Protein 2O3L (pdb70)

B-factor: mean 44.67, std 10.04, range [14.9, 88.1]

Foldseek 3Di:
DVVDPLLVVADPQSNVLLVVLVVLCVDADDDVLVVLSVVVSVVRVVCVVVPHDVCVVCPPPSNVSSVVSSVCSVVPD/DDAVLLVPAPPQLNVLLVVLVVLVPVAPADVLVVLNVVSSVQRVVCRVVVHGVCVRQPPPSNVSSRVSSVVSVVD

Solvent-accessible surface area: 8503 Å² total

Radius of gyration: 16.01 Å; Cα contacts (8 Å, |Δi|>4): 118; chains: 2; bounding box: 39×35×39 Å

Organism: Bacillus cereus (strain ATCC 10987 / NRS 248) (NCBI:txid222523)

Secondary structure (DSSP, 8-state):
-----TGGGS-HHHHHHHHHHHH---S--S----HHHHHHHHHHHHHHHHT--HHHHH-S-HHHHHHHHHHHHHHH-/----TTTTS-HHHHHHHHHHHH---S-------HHHHHHHHHHHHHHHTT--HHHHH-S-HHHHHHHHHHHHTT-

InterPro domains:
  IPR008316 Uncharacterised conserved protein UCP029876 [PF06304] (7-106)
  IPR008316 Uncharacterised conserved protein UCP029876 [PIRSF029876] (4-111)

Nearest PDB structures (foldseek):
  2o3l-assembly2_B  TM=1.014E+00  e=1.405E-09  Bacillus cereus ATCC 10987
  2o4t-assembly1_A-2  TM=8.325E-01  e=4.157E-04  Halalkalibacterium halodurans
  2hh6-assembly1_A-2  TM=9.161E-01  e=1.153E-03  Halalkalibacterium halodurans
  2o3l-assembly2_B  TM=9.613E-01  e=3.588E-08  Bacillus cereus ATCC 10987
  2o4t-assembly1_A-2  TM=8.715E-01  e=4.535E-04  Halalkalibacterium halodurans

Structure (mmCIF, N/CA/C/O backbone):
data_2O3L
#
_entry.id   2O3L
#
_cell.length_a   61.202
_cell.length_b   61.202
_cell.length_c   101.702
_cell.angle_alpha   90.000
_cell.angle_beta   90.000
_cell.angle_gamma   120.000
#
_symmetry.space_group_name_H-M   'P 32 2 1'
#
loop_
_entity.id
_entity.type
_entity.pdbx_description
1 polymer 'Hypothetical protein'
2 non-polymer GLYCEROL
3 non-polymer 'SULFATE ION'
4 water water
#
loop_
_atom_site.group_PDB
_atom_site.id
_atom_site.type_symbol
_atom_site.label_atom_id
_atom_site.label_alt_id
_atom_site.label_comp_id
_atom_site.label_asym_id
_atom_site.label_entity_id
_atom_site.label_seq_id
_atom_site.pdbx_PDB_ins_code
_atom_site.Cartn_x
_atom_site.Cartn_y
_atom_site.Cartn_z
_atom_site.occupancy
_atom_site.B_iso_or_equiv
_atom_site.auth_seq_id
_atom_site.auth_comp_id
_atom_site.auth_asym_id
_atom_site.auth_atom_id
_atom_site.pdbx_PDB_model_num
ATOM 1 N N . GLY A 1 1 ? 6.530 23.470 14.712 1.00 43.80 13 GLY A N 1
ATOM 2 C CA . GLY A 1 1 ? 5.476 23.165 15.700 1.00 41.23 13 GLY A CA 1
ATOM 3 C C . GLY A 1 1 ? 4.157 23.154 14.985 1.00 40.98 13 GLY A C 1
ATOM 4 O O . GLY A 1 1 ? 4.056 22.647 13.868 1.00 38.20 13 GLY A O 1
ATOM 5 N N . GLU A 1 2 ? 3.163 23.753 15.632 1.00 42.73 14 GLU A N 1
ATOM 6 C CA . GLU A 1 2 ? 1.785 23.725 15.183 1.00 45.65 14 GLU A CA 1
ATOM 7 C C . GLU A 1 2 ? 1.591 24.280 13.775 1.00 43.43 14 GLU A C 1
ATOM 8 O O . GLU A 1 2 ? 0.940 23.650 12.946 1.00 40.65 14 GLU A O 1
ATOM 14 N N . TYR A 1 3 ? 2.121 25.463 13.495 1.00 42.12 15 TYR A N 1
ATOM 15 C CA . TYR A 1 3 ? 1.904 26.055 12.169 1.00 40.31 15 TYR A CA 1
ATOM 16 C C . TYR A 1 3 ? 2.510 25.186 11.078 1.00 38.25 15 TYR A C 1
ATOM 17 O O . TYR A 1 3 ? 1.834 24.897 10.110 1.00 38.93 15 TYR A O 1
ATOM 26 N N . LYS A 1 4 ? 3.748 24.730 11.250 1.00 38.45 16 LYS A N 1
ATOM 27 C CA . LYS A 1 4 ? 4.382 23.930 10.197 1.00 40.82 16 LYS A CA 1
ATOM 28 C C . LYS A 1 4 ? 3.607 22.628 9.955 1.00 38.87 16 LYS A C 1
ATOM 29 O O . LYS A 1 4 ? 3.386 22.214 8.816 1.00 37.16 16 LYS A O 1
ATOM 58 N N . ALA A 1 8 ? 1.772 21.318 6.650 1.00 40.09 20 ALA A N 1
ATOM 59 C CA . ALA A 1 8 ? 2.076 19.996 6.101 1.00 39.55 20 ALA A CA 1
ATOM 60 C C . ALA A 1 8 ? 0.797 19.201 5.792 1.00 40.91 20 ALA A C 1
ATOM 61 O O . ALA A 1 8 ? 0.702 18.512 4.767 1.00 39.98 20 ALA A O 1
ATOM 63 N N . ARG A 1 9 ? -0.191 19.305 6.674 1.00 39.30 21 ARG A N 1
ATOM 64 C CA . ARG A 1 9 ? -1.464 18.705 6.432 1.00 38.92 21 ARG A CA 1
ATOM 65 C C . ARG A 1 9 ? -2.154 19.271 5.203 1.00 40.11 21 ARG A C 1
ATOM 66 O O . ARG A 1 9 ? -2.832 18.533 4.468 1.00 38.89 21 ARG A O 1
ATOM 74 N N . VAL A 1 10 ? -1.990 20.572 4.962 1.00 36.90 22 VAL A N 1
ATOM 75 C CA . VAL A 1 10 ? -2.564 21.198 3.766 1.00 40.73 22 VAL A CA 1
ATOM 76 C C . VAL A 1 10 ? -1.883 20.634 2.524 1.00 39.02 22 VAL A C 1
ATOM 77 O O . VAL A 1 10 ? -2.533 20.295 1.559 1.00 40.46 22 VAL A O 1
ATOM 81 N N . ALA A 1 11 ? -0.581 20.479 2.599 1.00 40.62 23 ALA A N 1
ATOM 82 C CA . ALA A 1 11 ? 0.203 19.969 1.493 1.00 40.07 23 ALA A CA 1
ATOM 83 C C . ALA A 1 11 ? -0.135 18.533 1.173 1.00 40.43 23 ALA A C 1
ATOM 84 O O . ALA A 1 11 ? 0.215 18.065 0.102 1.00 39.87 23 ALA A O 1
ATOM 86 N N . ALA A 1 12 ? -0.822 17.838 2.080 1.00 38.49 24 ALA A N 1
ATOM 87 C CA . ALA A 1 12 ? -1.139 16.432 1.851 1.00 39.43 24 ALA A CA 1
ATOM 88 C C . ALA A 1 12 ? -2.503 16.344 1.185 1.00 39.11 24 ALA A C 1
ATOM 89 O O . ALA A 1 12 ? -2.879 15.321 0.711 1.00 38.83 24 ALA A O 1
ATOM 91 N N . LEU A 1 13 ? -3.243 17.431 1.148 1.00 38.07 25 LEU A N 1
ATOM 92 C CA . LEU A 1 13 ? -4.537 17.436 0.478 1.00 39.29 25 LEU A CA 1
ATOM 93 C C . LEU A 1 13 ? -4.393 17.498 -1.039 1.00 38.53 25 LEU A C 1
ATOM 94 O O . LEU A 1 13 ? -3.321 17.862 -1.560 1.00 38.48 25 LEU A O 1
ATOM 99 N N . PRO A 1 14 ? -5.464 17.134 -1.768 1.00 40.17 26 PRO A N 1
ATOM 100 C CA . PRO A 1 14 ? -5.412 17.243 -3.234 1.00 41.56 26 PRO A CA 1
ATOM 101 C C . PRO A 1 14 ? -5.123 18.695 -3.634 1.00 42.77 26 PRO A C 1
ATOM 102 O O . PRO A 1 14 ? -5.431 19.617 -2.859 1.00 40.12 26 PRO A O 1
ATOM 106 N N . GLU A 1 15 ? -4.540 18.882 -4.814 1.00 38.28 27 GLU A N 1
ATOM 107 C CA . GLU A 1 15 ? -4.100 20.197 -5.271 1.00 42.17 27 GLU A CA 1
ATOM 108 C C . GLU A 1 15 ? -5.234 21.253 -5.261 1.00 42.64 27 GLU A C 1
ATOM 109 O O . GLU A 1 15 ? -5.000 22.403 -4.892 1.00 43.47 27 GLU A O 1
ATOM 111 N N . ASP A 1 16 ? -6.451 20.870 -5.632 1.00 42.31 28 ASP A N 1
ATOM 112 C CA A ASP A 1 16 ? -7.522 21.850 -5.639 0.50 43.08 28 ASP A CA 1
ATOM 113 C CA B ASP A 1 16 ? -7.555 21.814 -5.641 0.50 42.69 28 ASP A CA 1
ATOM 114 C C . ASP A 1 16 ? -7.864 22.327 -4.224 1.00 42.95 28 ASP A C 1
ATOM 115 O O . ASP A 1 16 ? -8.138 23.512 -4.027 1.00 40.76 28 ASP A O 1
ATOM 124 N N . TYR A 1 17 ? -7.816 21.418 -3.242 1.00 41.09 29 TYR A N 1
ATOM 125 C CA . TYR A 1 17 ? -7.988 21.780 -1.846 1.00 39.81 29 TYR A CA 1
ATOM 126 C C . TYR A 1 17 ? -6.873 22.732 -1.400 1.00 38.87 29 TYR A C 1
ATOM 127 O O . TYR A 1 17 ? -7.102 23.685 -0.639 1.00 40.29 29 TYR A O 1
ATOM 136 N N . GLN A 1 18 ? -5.663 22.459 -1.847 1.00 40.24 30 GLN A N 1
ATOM 137 C CA . GLN A 1 18 ? -4.537 23.314 -1.533 1.00 41.54 30 GLN A CA 1
ATOM 138 C C . GLN A 1 18 ? -4.717 24.722 -2.058 1.00 42.44 30 GLN A C 1
ATOM 139 O O . GLN A 1 18 ? -4.391 25.667 -1.340 1.00 40.14 30 GLN A O 1
ATOM 145 N N . PHE A 1 19 ? -5.228 24.868 -3.287 1.00 38.73 31 PHE A N 1
ATOM 146 C CA . PHE A 1 19 ? -5.292 26.191 -3.911 1.00 37.19 31 PHE A CA 1
ATOM 147 C C . PHE A 1 19 ? -6.360 27.004 -3.200 1.00 36.29 31 PHE A C 1
ATOM 148 O O . PHE A 1 19 ? -6.187 28.202 -2.891 1.00 36.72 31 PHE A O 1
ATOM 156 N N . VAL A 1 20 ? -7.466 26.339 -2.899 1.00 36.91 32 VAL A N 1
ATOM 157 C CA . VAL A 1 20 ? -8.568 26.990 -2.235 1.00 37.71 32 VAL A CA 1
ATOM 158 C C . VAL A 1 20 ? -8.204 27.397 -0.797 1.00 41.75 32 VAL A C 1
ATOM 159 O O . VAL A 1 20 ? -8.554 28.479 -0.378 1.00 39.29 32 VAL A O 1
ATOM 163 N N . PHE A 1 21 ? -7.511 26.524 -0.076 1.00 37.62 33 PHE A N 1
ATOM 164 C CA . PHE A 1 21 ? -6.980 26.892 1.210 1.00 41.44 33 PHE A CA 1
ATOM 165 C C . PHE A 1 21 ? -6.099 28.153 1.150 1.00 38.86 33 PHE A C 1
ATOM 166 O O . PHE A 1 21 ? -6.211 29.017 1.996 1.00 39.44 33 PHE A O 1
ATOM 174 N N . LYS A 1 22 ? -5.181 28.184 0.197 1.00 39.43 34 LYS A N 1
ATOM 175 C CA . LYS A 1 22 ? -4.310 29.329 -0.014 1.00 41.28 34 LYS A CA 1
ATOM 176 C C . LYS A 1 22 ? -5.100 30.604 -0.313 1.00 40.53 34 LYS A C 1
ATOM 177 O O . LYS A 1 22 ? -4.760 31.683 0.185 1.00 38.30 34 LYS A O 1
ATOM 183 N N . LYS A 1 23 ? -6.149 30.473 -1.120 1.00 40.75 35 LYS A N 1
ATOM 184 C CA . LYS A 1 23 ? -7.029 31.612 -1.422 1.00 40.27 35 LYS A CA 1
AT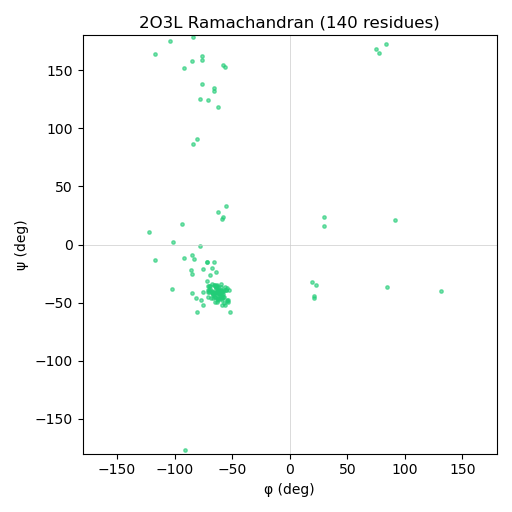OM 185 C C . LYS A 1 23 ? -7.645 32.184 -0.109 1.00 37.42 35 LYS A C 1
ATOM 186 O O . LYS A 1 23 ? -7.589 33.352 0.137 1.00 39.06 35 LYS A O 1
ATOM 192 N N . ILE A 1 24 ? -8.173 31.320 0.730 1.00 39.81 36 ILE A N 1
ATOM 193 C CA . ILE A 1 24 ? -8.784 31.673 2.000 1.00 36.54 36 ILE A CA 1
ATOM 194 C C . ILE A 1 24 ? -7.799 32.254 3.005 1.00 37.40 36 ILE A C 1
ATOM 195 O O . ILE A 1 24 ? -8.088 33.250 3.688 1.00 34.26 36 ILE A O 1
ATOM 200 N N . GLN A 1 25 ? -6.626 31.634 3.092 1.00 35.72 37 GLN A N 1
ATOM 201 C CA . GLN A 1 25 ? -5.572 32.162 3.961 1.00 40.49 37 GLN A CA 1
ATOM 202 C C . GLN A 1 25 ? -5.207 33.595 3.546 1.00 40.17 37 GLN A C 1
ATOM 203 O O . GLN A 1 25 ? -5.144 34.524 4.382 1.00 38.16 37 GLN A O 1
ATOM 209 N N . ASN A 1 26 ? -5.038 33.808 2.250 1.00 37.79 38 ASN A N 1
ATOM 210 C CA . ASN A 1 26 ? -4.723 35.137 1.783 1.00 37.78 38 ASN A CA 1
ATOM 211 C C . ASN A 1 26 ? -5.889 36.107 2.017 1.00 35.72 38 ASN A C 1
ATOM 212 O O . ASN A 1 26 ? -5.678 37.274 2.386 1.00 35.29 38 ASN A O 1
ATOM 217 N N . TYR A 1 27 ? -7.104 35.647 1.777 1.00 35.09 39 TYR A N 1
ATOM 218 C CA . TYR A 1 27 ? -8.263 36.522 1.951 1.00 34.68 39 TYR A CA 1
ATOM 219 C C . TYR A 1 27 ? -8.299 37.018 3.430 1.00 34.41 39 TYR A C 1
ATOM 220 O O . TYR A 1 27 ? -8.466 38.203 3.722 1.00 34.40 39 TYR A O 1
ATOM 237 N N . TRP A 1 29 ? -5.822 37.182 5.664 1.00 38.07 41 TRP A N 1
ATOM 238 C CA . TRP A 1 29 ? -4.728 38.102 5.919 1.00 38.25 41 TRP A CA 1
ATOM 239 C C . TRP A 1 29 ? -4.968 39.483 5.264 1.00 36.94 41 TRP A C 1
ATOM 240 O O . TRP A 1 29 ? -4.544 40.517 5.782 1.00 36.84 41 TRP A O 1
ATOM 251 N N . ASN A 1 30 ? -5.650 39.479 4.124 1.00 33.74 42 ASN A N 1
ATOM 252 C CA . ASN A 1 30 ? -6.006 40.697 3.455 1.00 32.11 42 ASN A CA 1
ATOM 253 C C . ASN A 1 30 ? -7.063 41.470 4.207 1.00 30.87 42 ASN A C 1
ATOM 254 O O . ASN A 1 30 ? -7.015 42.681 4.232 1.00 28.32 42 ASN A O 1
ATOM 259 N N . PHE A 1 31 ? -8.053 40.783 4.759 1.00 34.50 43 PHE A N 1
ATOM 260 C CA . PHE A 1 31 ? -9.236 41.472 5.273 1.00 39.48 43 PHE A CA 1
ATOM 261 C C . PHE A 1 31 ? -9.464 41.337 6.770 1.00 43.12 43 PHE A C 1
ATOM 262 O O . PHE A 1 31 ? -10.275 42.062 7.295 1.00 45.18 43 PHE A O 1
ATOM 270 N N . SER A 1 32 ? -8.782 40.426 7.450 1.00 49.35 44 SER A N 1
ATOM 271 C CA . SER A 1 32 ? -9.068 40.221 8.878 1.00 55.05 44 SER A CA 1
ATOM 272 C C . SER A 1 32 ? -8.579 41.397 9.641 1.00 52.35 44 SER A C 1
ATOM 273 O O . SER A 1 32 ? -7.453 41.791 9.482 1.00 55.14 44 SER A O 1
ATOM 275 N N . ALA A 1 33 ? -9.478 41.997 10.396 1.00 55.80 45 ALA A N 1
ATOM 276 C CA . ALA A 1 33 ? -9.111 42.746 11.577 1.00 57.70 45 ALA A CA 1
ATOM 277 C C . ALA A 1 33 ? -9.013 41.665 12.653 1.00 56.94 45 ALA A C 1
ATOM 278 O O . ALA A 1 33 ? -9.253 40.475 12.412 1.00 61.77 45 ALA A O 1
ATOM 279 N N . GLY A 1 34 ? -8.656 42.055 13.845 1.00 56.38 46 GLY A N 1
ATOM 280 C CA . GLY A 1 34 ? -8.631 41.086 14.902 1.00 54.24 46 GLY A CA 1
ATOM 281 C C . GLY A 1 34 ? -7.363 40.273 14.968 1.00 50.40 46 GLY A C 1
ATOM 282 O O . GLY A 1 34 ? -6.485 40.305 14.086 1.00 50.68 46 GLY A O 1
ATOM 283 N N . ASN A 1 35 ? -7.322 39.509 16.042 1.00 44.83 47 ASN A N 1
ATOM 284 C CA . ASN A 1 35 ? -6.134 38.888 16.539 1.00 39.63 47 ASN A CA 1
ATOM 285 C C . ASN A 1 35 ? -5.635 37.853 15.561 1.00 36.58 47 ASN A C 1
ATOM 286 O O . ASN A 1 35 ? -6.395 37.010 15.049 1.00 32.92 47 ASN A O 1
ATOM 291 N N . GLY A 1 36 ? -4.339 37.913 15.278 1.00 35.00 48 GLY A N 1
ATOM 292 C CA . GLY A 1 36 ? -3.723 36.897 14.423 1.00 33.81 48 GLY A CA 1
ATOM 293 C C . GLY A 1 36 ? -3.935 35.472 14.903 1.00 33.81 48 GLY A C 1
ATOM 294 O O . GLY A 1 36 ? -4.028 34.574 14.072 1.00 36.85 48 GLY A O 1
ATOM 303 N N . ASP A 1 38 ? -6.591 34.235 16.510 1.00 33.86 50 ASP A N 1
ATOM 304 C CA . ASP A 1 38 ? -7.954 33.867 16.125 1.00 35.41 50 ASP A CA 1
ATOM 305 C C . ASP A 1 38 ? -8.036 33.417 14.689 1.00 36.76 50 ASP A C 1
ATOM 306 O O . ASP A 1 38 ? -8.687 32.428 14.362 1.00 35.96 50 ASP A O 1
ATOM 324 N N . LEU A 1 40 ? -5.579 32.215 12.917 1.00 33.56 52 LEU A N 1
ATOM 325 C CA . LEU A 1 40 ? -4.893 30.931 12.817 1.00 32.16 52 LEU A CA 1
ATOM 326 C C . LEU A 1 40 ? -5.785 29.798 13.366 1.00 32.19 52 LEU A C 1
ATOM 327 O O . LEU A 1 40 ? -5.865 28.748 12.770 1.00 31.96 52 LEU A O 1
ATOM 332 N N . HIS A 1 41 ? -6.424 30.012 14.515 1.00 29.89 53 HIS A N 1
ATOM 333 C CA . HIS A 1 41 ? -7.321 28.966 15.050 1.00 30.06 53 HIS A CA 1
ATOM 334 C C . HIS A 1 41 ? -8.419 28.630 14.028 1.00 30.41 53 HIS A C 1
ATOM 335 O O . HIS A 1 41 ? -8.705 27.472 13.781 1.00 32.09 53 HIS A O 1
ATOM 342 N N . ILE A 1 42 ? -8.954 29.633 13.349 1.00 32.89 54 ILE A N 1
ATOM 343 C CA . ILE A 1 42 ? -10.016 29.398 12.375 1.00 39.36 54 ILE A CA 1
ATOM 344 C C . ILE A 1 42 ? -9.457 28.621 11.199 1.00 37.71 54 ILE A C 1
ATOM 345 O O . ILE A 1 42 ? -10.110 27.739 10.662 1.00 38.14 54 ILE A O 1
ATOM 350 N N . GLN A 1 43 ? -8.252 28.956 10.770 1.00 38.01 55 GLN A N 1
ATOM 351 C CA . GLN A 1 43 ? -7.624 28.194 9.692 1.00 38.84 55 GLN A CA 1
ATOM 352 C C . GLN A 1 43 ? -7.359 26.722 10.086 1.00 37.78 55 GLN A C 1
ATOM 353 O O . GLN A 1 43 ? -7.465 25.811 9.252 1.00 37.57 55 GLN A O 1
ATOM 359 N N . TYR A 1 44 ? -7.028 26.493 11.349 1.00 35.03 56 TYR A N 1
ATOM 360 C CA . TYR A 1 44 ? -6.820 25.113 11.794 1.00 36.98 56 TYR A CA 1
ATOM 361 C C . TYR A 1 44 ? -8.153 24.333 11.768 1.00 39.45 56 TYR A C 1
ATOM 362 O O . TYR A 1 44 ? -8.183 23.161 11.342 1.00 37.92 56 TYR A O 1
ATOM 371 N N . GLU A 1 45 ? -9.234 24.986 12.194 1.00 38.32 57 GLU A N 1
ATOM 372 C CA . GLU A 1 45 ? -10.537 24.363 12.108 1.00 40.54 57 GLU A CA 1
ATOM 373 C C . GLU A 1 45 ? -10.856 24.059 10.658 1.00 38.44 57 GLU A C 1
ATOM 374 O O . GLU A 1 45 ? -11.405 22.999 10.334 1.00 38.94 57 GLU A O 1
ATOM 380 N N . LEU A 1 46 ? -10.502 24.981 9.784 1.00 37.55 58 LEU A N 1
ATOM 381 C CA . LEU A 1 46 ? -10.782 24.797 8.383 1.00 39.44 58 LEU A CA 1
ATOM 382 C C . LEU A 1 46 ? -9.986 23.617 7.789 1.00 41.35 58 LEU A C 1
ATOM 383 O O . LEU A 1 46 ? -10.512 22.889 6.921 1.00 41.65 58 LEU A O 1
ATOM 388 N N . ILE A 1 47 ? -8.762 23.401 8.271 1.00 37.72 59 ILE A N 1
ATOM 389 C CA . ILE A 1 47 ? -7.956 22.275 7.799 1.00 36.60 59 ILE A CA 1
ATOM 390 C C . ILE A 1 47 ? -8.568 20.954 8.289 1.00 39.25 59 ILE A C 1
ATOM 391 O O . ILE A 1 47 ? -8.554 19.963 7.571 1.00 38.62 59 ILE A O 1
ATOM 396 N N . ASP A 1 48 ? -9.086 20.922 9.515 1.00 37.84 60 ASP A N 1
ATOM 397 C CA . ASP A 1 48 ? -9.819 19.744 9.966 1.00 39.00 60 ASP A CA 1
ATOM 398 C C . ASP A 1 48 ? -11.005 19.461 9.024 1.00 39.26 60 ASP A C 1
ATOM 399 O O . ASP A 1 48 ? -11.274 18.318 8.665 1.00 40.03 60 ASP A O 1
ATOM 404 N N . LEU A 1 49 ? -11.738 20.502 8.677 1.00 39.87 61 LEU A N 1
ATOM 405 C CA . LEU A 1 49 ? -12.930 20.344 7.827 1.00 40.38 61 LEU A CA 1
ATOM 406 C C . LEU A 1 49 ? -12.526 19.877 6.406 1.00 38.64 61 LEU A C 1
ATOM 407 O O . LEU A 1 49 ? -13.131 18.988 5.858 1.00 39.72 61 LEU A O 1
ATOM 412 N N . PHE A 1 50 ? -11.510 20.500 5.836 1.00 38.70 62 PHE A N 1
ATOM 413 C CA . PHE A 1 50 ? -10.988 20.126 4.540 1.00 39.85 62 PHE A CA 1
ATOM 414 C C . PHE A 1 50 ? -10.400 18.711 4.535 1.00 41.97 62 PHE A C 1
ATOM 415 O O . PHE A 1 50 ? -10.636 17.950 3.582 1.00 43.09 62 PHE A O 1
ATOM 423 N N . GLU A 1 51 ? -9.681 18.317 5.585 1.00 40.82 63 GLU A N 1
ATOM 424 C CA . GLU A 1 51 ? -9.197 16.936 5.642 1.00 40.63 63 GLU A CA 1
ATOM 425 C C . GLU A 1 51 ? -10.305 15.932 5.668 1.00 41.39 63 GLU A C 1
ATOM 426 O O . GLU A 1 51 ? -10.179 14.858 5.062 1.00 40.47 63 GLU A O 1
ATOM 432 N N . ALA A 1 52 ? -11.361 16.210 6.437 1.00 39.14 64 ALA A N 1
ATOM 433 C CA . ALA A 1 52 ? -12.476 15.282 6.501 1.00 38.25 64 ALA A CA 1
ATOM 434 C C . ALA A 1 52 ? -13.166 15.182 5.145 1.00 38.14 64 ALA A C 1
ATOM 435 O O . ALA A 1 52 ? -13.480 14.097 4.647 1.00 37.42 64 ALA A O 1
ATOM 437 N N . GLY A 1 53 ? -13.466 16.325 4.571 1.00 38.65 65 GLY A N 1
ATOM 438 C CA . GLY A 1 53 ? -14.114 16.354 3.277 1.00 40.84 65 GLY A CA 1
ATOM 439 C C . GLY A 1 53 ? -13.332 15.612 2.196 1.00 41.68 65 GLY A C 1
ATOM 440 O O . GLY A 1 53 ? -13.924 14.848 1.435 1.00 37.78 65 GLY A O 1
ATOM 441 N N . ALA A 1 54 ? -12.015 15.825 2.135 1.00 41.63 66 ALA A N 1
ATOM 442 C CA . ALA A 1 54 ? -11.176 15.088 1.173 1.00 41.49 66 ALA A CA 1
ATOM 443 C C . ALA A 1 54 ? -11.210 13.599 1.495 1.00 42.48 66 ALA A C 1
ATOM 444 O O . ALA A 1 54 ? -11.322 12.772 0.592 1.00 44.19 66 ALA A O 1
ATOM 446 N N . ALA A 1 55 ? -11.139 13.246 2.777 1.00 40.42 67 ALA A N 1
ATOM 447 C CA . ALA A 1 55 ? -11.255 11.842 3.162 1.00 40.74 67 ALA A CA 1
ATOM 448 C C . ALA A 1 55 ? -12.583 11.204 2.754 1.00 41.11 67 ALA A C 1
ATOM 449 O O . ALA A 1 55 ? -12.609 10.041 2.444 1.00 39.15 67 ALA A O 1
ATOM 451 N N . GLU A 1 56 ? -13.679 11.953 2.756 1.00 41.43 68 GLU A N 1
ATOM 452 C CA . GLU A 1 56 ? -14.991 11.417 2.381 1.00 39.50 68 GLU A CA 1
ATOM 453 C C . GLU A 1 56 ? -15.149 11.429 0.859 1.00 39.12 68 GLU A C 1
ATOM 454 O O . GLU A 1 56 ? -16.111 10.897 0.362 1.00 39.59 68 GLU A O 1
ATOM 460 N N . GLY A 1 57 ? -14.250 12.117 0.148 1.00 39.11 69 GLY A N 1
ATOM 461 C CA . GLY A 1 57 ? -14.262 12.153 -1.292 1.00 38.94 69 GLY A CA 1
ATOM 462 C C . GLY A 1 57 ? -15.061 13.300 -1.885 1.00 40.45 69 GLY A C 1
ATOM 463 O O . GLY A 1 57 ? -15.429 13.254 -3.071 1.00 36.08 69 GLY A O 1
ATOM 464 N N . ARG A 1 58 ? -15.291 14.363 -1.101 1.00 38.96 70 ARG A N 1
ATOM 465 C CA . ARG A 1 58 ? -15.999 15.511 -1.635 1.00 38.21 70 ARG A CA 1
ATOM 466 C C . ARG A 1 58 ? -15.035 16.429 -2.338 1.00 40.41 70 ARG A C 1
ATOM 467 O O . ARG A 1 58 ? -13.852 16.482 -2.034 1.00 40.54 70 ARG A O 1
ATOM 475 N N . GLN A 1 59 ? -15.586 17.231 -3.224 1.00 41.73 71 GLN A N 1
ATOM 476 C CA A GLN A 1 59 ? -14.797 18.240 -3.911 0.50 43.86 71 GLN A CA 1
ATOM 477 C CA B GLN A 1 59 ? -14.844 18.270 -3.931 0.50 44.79 71 GLN A CA 1
ATOM 478 C C . GLN A 1 59 ? -14.759 19.523 -3.054 1.00 43.03 71 GLN A C 1
ATOM 479 O O . GLN A 1 59 ? -15.750 19.888 -2.421 1.00 41.01 71 GLN A O 1
ATOM 490 N N . VAL A 1 60 ? -13.616 20.224 -3.061 1.00 42.52 72 VAL A N 1
ATOM 491 C CA . VAL A 1 60 ? -13.459 21.378 -2.213 1.00 40.90 72 VAL A CA 1
ATOM 492 C C . VAL A 1 60 ? -14.537 22.440 -2.402 1.00 41.63 72 VAL A C 1
ATOM 493 O O . VAL A 1 60 ? -15.040 22.981 -1.425 1.00 44.62 72 VAL A O 1
ATOM 497 N N . LEU A 1 61 ? -14.958 22.691 -3.633 1.00 41.84 73 LEU A N 1
ATOM 498 C CA . LEU A 1 61 ? -15.968 23.720 -3.867 1.00 40.07 73 LEU A CA 1
ATOM 499 C C . LEU A 1 61 ? -17.362 23.372 -3.411 1.00 37.22 73 LEU A C 1
ATOM 500 O O . LEU A 1 61 ? -18.228 24.267 -3.360 1.00 38.06 73 LEU A O 1
ATOM 505 N N . ASP A 1 62 ? -17.616 22.102 -3.136 1.00 38.82 74 ASP A N 1
ATOM 506 C CA . ASP A 1 62 ? -18.834 21.683 -2.391 1.00 42.47 74 ASP A CA 1
ATOM 507 C C . ASP A 1 62 ? -18.814 22.280 -0.961 1.00 40.17 74 ASP A C 1
ATOM 508 O O . ASP A 1 62 ? -19.853 22.556 -0.361 1.00 39.67 74 ASP A O 1
ATOM 513 N N . ILE A 1 63 ? -17.623 22.361 -0.393 1.00 38.54 75 ILE A N 1
ATOM 514 C CA . ILE A 1 63 ? -17.459 22.878 0.949 1.00 40.55 75 ILE A CA 1
ATOM 515 C C . ILE A 1 63 ? -17.602 24.406 0.954 1.00 38.11 75 ILE A C 1
ATOM 516 O O . ILE A 1 63 ? -18.408 24.940 1.679 1.00 36.47 75 ILE A O 1
ATOM 521 N N . THR A 1 64 ? -16.853 25.086 0.096 1.00 36.95 76 THR A N 1
ATOM 522 C CA . THR A 1 64 ? -16.798 26.526 0.099 1.00 38.13 76 THR A CA 1
ATOM 523 C C . THR A 1 64 ? -17.880 27.231 -0.695 1.00 38.74 76 THR A C 1
ATOM 524 O O . THR A 1 64 ? -18.181 28.388 -0.414 1.00 40.10 76 THR A O 1
ATOM 528 N N . GLY A 1 65 ? -18.490 26.543 -1.658 1.00 37.66 77 GLY A N 1
ATOM 529 C CA . GLY A 1 65 ? -19.249 27.197 -2.678 1.00 38.12 77 GLY A CA 1
ATOM 530 C C . GLY A 1 65 ? -18.260 27.825 -3.634 1.00 41.28 77 GLY A C 1
ATOM 531 O O . GLY A 1 65 ? -17.038 27.897 -3.356 1.00 39.81 77 GLY A O 1
ATOM 532 N N . GLU A 1 66 ? -18.765 28.277 -4.774 1.00 40.60 78 GLU A N 1
ATOM 533 C CA . GLU A 1 66 ? -17.889 28.792 -5.814 1.00 44.73 78 GLU A CA 1
ATOM 534 C C . GLU A 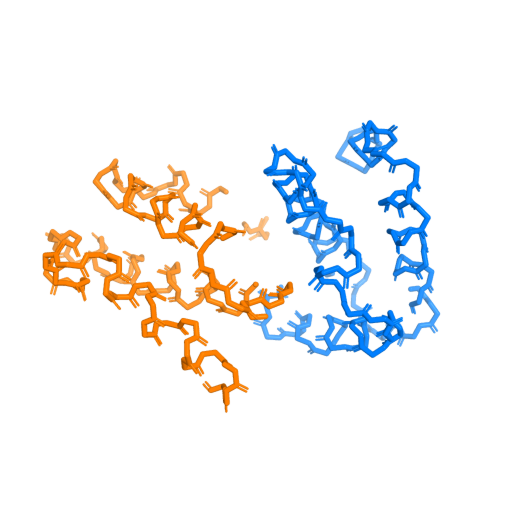1 66 ? -17.316 30.126 -5.431 1.00 41.58 78 GLU A C 1
ATOM 535 O O . GLU A 1 66 ? -16.200 30.476 -5.839 1.00 40.45 78 GLU A O 1
ATOM 541 N N . ASP A 1 67 ? -18.093 30.892 -4.667 1.00 38.85 79 ASP A N 1
ATOM 542 C CA . ASP A 1 67 ? -17.642 32.179 -4.195 1.00 37.54 79 ASP A CA 1
ATOM 543 C C . ASP A 1 67 ? -16.803 32.041 -2.912 1.00 39.24 79 ASP A C 1
ATOM 544 O O . ASP A 1 67 ? -17.312 32.173 -1.806 1.00 36.39 79 ASP A O 1
ATOM 549 N N . VAL A 1 68 ? -15.502 31.819 -3.090 1.00 39.33 80 VAL A N 1
ATOM 550 C CA . VAL A 1 68 ? -14.585 31.576 -1.980 1.00 41.11 80 VAL A CA 1
ATOM 551 C C . VAL A 1 68 ? -14.425 32.826 -1.121 1.00 40.41 80 VAL A C 1
ATOM 552 O O . VAL A 1 68 ? -14.303 32.728 0.087 1.00 41.45 80 VAL A O 1
ATOM 556 N N . ALA A 1 69 ? -14.467 34.014 -1.720 1.00 40.51 81 ALA A N 1
ATOM 557 C CA . ALA A 1 69 ? -14.362 35.232 -0.923 1.00 40.50 81 ALA A CA 1
ATOM 558 C C . ALA A 1 69 ? -15.514 35.338 0.063 1.00 39.21 81 ALA A C 1
ATOM 559 O O . ALA A 1 69 ? -15.323 35.719 1.204 1.00 41.09 81 ALA A O 1
ATOM 561 N N . SER A 1 70 ? -16.716 34.975 -0.375 1.00 40.18 82 SER A N 1
ATOM 562 C CA . SER A 1 70 ? -17.863 35.063 0.487 1.00 41.37 82 SER A CA 1
ATOM 563 C C . SER A 1 70 ? -17.786 34.009 1.611 1.00 40.99 82 SER A C 1
ATOM 564 O O . SER A 1 70 ? -18.177 34.292 2.741 1.00 40.20 82 SER A O 1
ATOM 567 N N . PHE A 1 71 ? -17.260 32.828 1.307 1.00 37.49 83 PHE A N 1
ATOM 568 C CA . PHE A 1 71 ? -16.966 31.818 2.312 1.00 38.31 83 PHE A CA 1
ATOM 569 C C . PHE A 1 71 ? -15.965 32.346 3.370 1.00 39.79 83 PHE A C 1
ATOM 570 O O . PHE A 1 71 ? -16.220 32.278 4.573 1.00 36.57 83 PHE A O 1
ATOM 578 N N . ALA A 1 72 ? -14.843 32.879 2.901 1.00 38.42 84 ALA A N 1
ATOM 579 C CA . ALA A 1 72 ? -13.793 33.343 3.780 1.00 40.79 84 ALA A CA 1
ATOM 580 C C . ALA A 1 72 ? -14.309 34.518 4.586 1.00 43.78 84 ALA A C 1
ATOM 581 O O . ALA A 1 72 ? -14.056 34.613 5.788 1.00 44.84 84 ALA A O 1
ATOM 583 N N . ASP A 1 73 ? -15.144 35.326 3.949 1.00 42.68 85 ASP A N 1
ATOM 584 C CA . ASP A 1 73 ? -15.672 36.509 4.548 1.00 44.74 85 ASP A CA 1
ATOM 585 C C . ASP A 1 73 ? -16.567 36.095 5.699 1.00 45.16 85 ASP A C 1
ATOM 586 O O . ASP A 1 73 ? -16.500 36.683 6.763 1.00 44.55 85 ASP A O 1
ATOM 591 N N . GLU A 1 74 ? -17.362 35.054 5.507 1.00 44.46 86 GLU A N 1
ATOM 592 C CA . GLU A 1 74 ? -18.238 34.562 6.561 1.00 46.65 86 GLU A CA 1
ATOM 593 C C . GLU A 1 74 ? -17.466 33.787 7.629 1.00 51.30 86 GLU A C 1
ATOM 594 O O . GLU A 1 74 ? -17.938 33.574 8.727 1.00 56.43 86 GLU A O 1
ATOM 600 N N . LEU A 1 75 ? -16.298 33.310 7.279 1.00 51.32 87 LEU A N 1
ATOM 601 C CA . LEU A 1 75 ? -15.415 32.668 8.218 1.00 54.73 87 LEU A CA 1
ATOM 602 C C . LEU A 1 75 ? -14.725 33.762 9.081 1.00 54.91 87 LEU A C 1
ATOM 603 O O . LEU A 1 75 ? -14.707 33.667 10.280 1.00 53.32 87 LEU A O 1
ATOM 608 N N . VAL A 1 76 ? -14.192 34.820 8.479 1.00 59.51 88 VAL A N 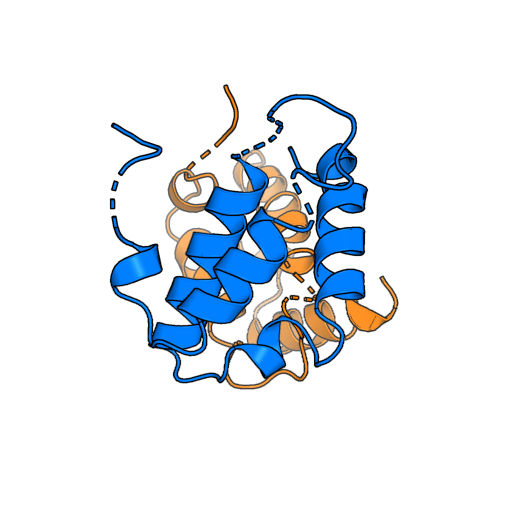1
ATOM 609 C CA . VAL A 1 76 ? -13.631 35.899 9.281 1.00 61.95 88 VAL A CA 1
ATOM 610 C C . VAL A 1 76 ? -14.699 36.582 10.123 1.00 64.08 88 VAL A C 1
ATOM 611 O O . VAL A 1 76 ? -14.357 37.201 11.108 1.00 64.76 88 VAL A O 1
ATOM 615 N N . ALA A 1 77 ? -15.972 36.510 9.729 1.00 66.21 89 ALA A N 1
ATOM 6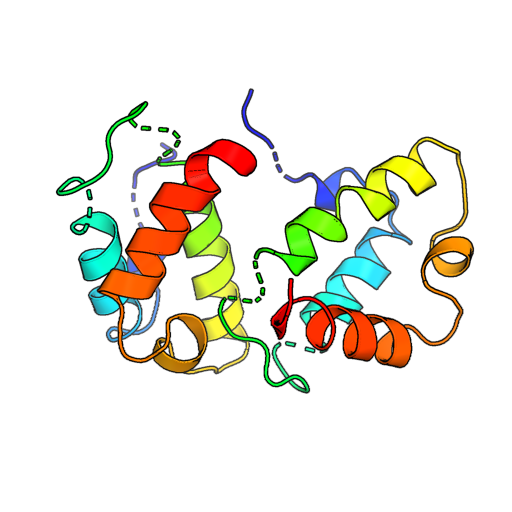16 C CA . ALA A 1 77 ? -17.044 37.184 10.484 1.00 67.87 89 ALA A CA 1
ATOM 617 C C . ALA A 1 77 ? -17.458 36.335 11.669 1.00 68.05 89 ALA A C 1
ATOM 618 O O . ALA A 1 77 ? -17.582 36.828 12.769 1.00 67.41 89 ALA A O 1
ATOM 620 N N . ASN A 1 78 ? -17.640 35.046 11.431 1.00 71.08 90 ASN A N 1
ATOM 621 C CA . ASN A 1 78 ? -17.970 34.090 12.491 1.00 73.68 90 ASN A CA 1
ATOM 622 C C . ASN A 1 78 ? -16.709 33.728 13.283 1.00 75.57 90 ASN A C 1
ATOM 623 O O . ASN A 1 78 ? -16.772 32.921 14.216 1.00 76.80 90 ASN A O 1
ATOM 628 N N . ALA A 1 79 ? -15.561 34.296 12.891 1.00 75.10 91 ALA A N 1
ATOM 629 C CA . ALA A 1 79 ? -14.339 34.172 13.679 1.00 75.34 91 ALA A CA 1
ATOM 630 C C . ALA A 1 79 ? -14.612 34.642 15.114 1.00 76.25 91 ALA A C 1
ATOM 631 O O . ALA A 1 79 ? -14.294 33.935 16.072 1.00 75.22 91 ALA A O 1
ATOM 632 N N . LYS A 1 80 ? -15.230 35.823 15.227 1.00 75.72 92 LYS A N 1
ATOM 633 C CA . LYS A 1 80 ? -15.619 36.427 16.507 1.00 75.65 92 LYS A CA 1
ATOM 634 C C . LYS A 1 80 ? -16.440 35.479 17.395 1.00 74.89 92 LYS A C 1
ATOM 635 O O . LYS A 1 80 ? -16.050 35.182 18.531 1.00 73.75 92 LYS A O 1
ATOM 637 N N . THR A 1 81 ? -17.568 35.005 16.872 1.00 74.38 93 THR A N 1
ATOM 638 C CA . THR A 1 81 ? -18.442 34.114 17.629 1.00 74.56 93 THR A CA 1
ATOM 639 C C . THR A 1 81 ? -17.749 32.779 17.989 1.00 75.90 93 THR A C 1
ATOM 640 O O . THR A 1 81 ? -17.913 32.287 19.105 1.00 75.82 93 THR A O 1
ATOM 642 N N . TYR A 1 82 ? -16.960 32.217 17.066 1.00 77.21 94 TYR A N 1
ATOM 643 C CA . TYR A 1 82 ? -16.347 30.877 17.245 1.00 77.66 94 TYR A CA 1
ATOM 644 C C . TYR A 1 82 ? -15.070 30.839 18.128 1.00 78.17 94 TYR A C 1
ATOM 645 O O . TYR A 1 82 ? -15.033 30.120 19.128 1.00 79.04 94 TYR A O 1
ATOM 647 N N . VAL A 1 83 ? -14.030 31.591 17.750 1.00 78.24 95 VAL A N 1
ATOM 648 C CA . VAL A 1 83 ? -12.724 31.539 18.440 1.00 77.18 95 VAL A CA 1
ATOM 649 C C . VAL A 1 83 ? -12.671 32.505 19.628 1.00 76.92 95 VAL A C 1
ATOM 650 O O . VAL A 1 83 ? -12.348 33.683 19.474 1.00 76.30 95 VAL A O 1
ATOM 652 N N . GLU B 1 2 ? -5.227 27.686 25.346 1.00 60.67 14 GLU B N 1
ATOM 653 C CA . GLU B 1 2 ? -6.520 28.254 25.835 1.00 61.93 14 GLU B CA 1
ATOM 654 C C . GLU B 1 2 ? -7.670 28.086 24.831 1.00 61.23 14 GLU B C 1
ATOM 655 O O . GLU B 1 2 ? -8.818 27.876 25.234 1.00 63.22 14 GLU B O 1
ATOM 661 N N . TYR B 1 3 ? -7.383 28.192 23.531 1.00 59.69 15 TYR B N 1
ATOM 662 C CA . TYR B 1 3 ? -8.402 27.858 22.525 1.00 57.12 15 TYR B CA 1
ATOM 663 C C . TYR B 1 3 ? -8.471 26.331 22.406 1.00 54.96 15 TYR B C 1
ATOM 664 O O . TYR B 1 3 ? -7.457 25.677 22.171 1.00 56.04 15 TYR B O 1
ATOM 673 N N . LYS B 1 4 ? -9.649 25.761 22.580 1.00 51.41 16 LYS B N 1
ATOM 674 C CA . LYS B 1 4 ? -9.767 24.335 22.443 1.00 50.47 16 LYS B CA 1
ATOM 675 C C . LYS B 1 4 ? -10.429 23.993 21.101 1.00 45.51 16 LYS B C 1
ATOM 676 O O . LYS B 1 4 ? -11.572 24.401 20.829 1.00 39.45 16 LYS B O 1
ATOM 711 N N . ALA B 1 8 ? -10.816 18.306 19.712 1.00 37.49 20 ALA B N 1
ATOM 712 C CA . ALA B 1 8 ? -10.413 18.143 21.100 1.00 35.31 20 ALA B CA 1
ATOM 713 C C . ALA B 1 8 ? -11.569 18.209 22.092 1.00 37.27 20 ALA B C 1
ATOM 714 O O . ALA B 1 8 ? -11.567 17.497 23.107 1.00 35.94 20 ALA B O 1
ATOM 716 N N . ARG B 1 9 ? -12.548 19.074 21.821 1.00 33.20 21 ARG B N 1
ATOM 717 C CA . ARG B 1 9 ? -13.731 19.169 22.668 1.00 35.89 21 ARG B CA 1
ATOM 718 C C . ARG B 1 9 ? -14.583 17.937 22.519 1.00 37.35 21 ARG B C 1
ATOM 719 O O . ARG B 1 9 ? -15.095 17.406 23.514 1.00 39.09 21 ARG B O 1
ATOM 727 N N . VAL B 1 10 ? -14.682 17.449 21.296 1.00 34.84 22 VAL B N 1
ATOM 728 C CA . VAL B 1 10 ? -15.360 16.200 21.046 1.00 37.93 22 VAL B CA 1
ATOM 729 C C . VAL B 1 10 ? -14.686 15.017 21.761 1.00 39.70 22 VAL B C 1
ATOM 730 O O . VAL B 1 10 ? -15.368 14.154 22.357 1.00 39.27 22 VAL B O 1
ATOM 734 N N . ALA B 1 11 ? -13.358 15.014 21.742 1.00 41.80 23 ALA B N 1
ATOM 735 C CA . ALA B 1 11 ? -12.562 13.949 22.391 1.00 40.89 23 ALA B CA 1
ATOM 736 C C . ALA B 1 11 ? -12.694 14.003 23.908 1.00 40.38 23 ALA B C 1
ATOM 737 O O . ALA B 1 11 ? -12.444 13.031 24.558 1.00 39.61 23 ALA B O 1
ATOM 739 N N . ALA B 1 12 ? -13.107 15.133 24.473 1.00 39.96 24 ALA B N 1
ATOM 740 C CA . ALA B 1 12 ? -13.307 15.200 25.902 1.00 38.14 24 ALA B CA 1
ATOM 741 C C . ALA B 1 12 ? -14.688 14.713 26.326 1.00 38.47 24 ALA B C 1
ATOM 742 O O . ALA B 1 12 ? -14.927 14.523 27.506 1.00 38.73 24 ALA B O 1
ATOM 744 N N . LEU B 1 13 ? -15.575 14.468 25.378 1.00 38.11 25 LEU B N 1
ATOM 745 C CA . LEU B 1 13 ? -16.905 13.982 25.704 1.00 38.16 25 LEU B CA 1
ATOM 746 C C . LEU B 1 13 ? -16.904 12.493 26.070 1.00 37.56 25 LEU B C 1
ATOM 747 O O . LEU B 1 13 ? -16.033 11.743 25.626 1.00 36.84 25 LEU B O 1
ATOM 752 N N . PRO B 1 14 ? -17.939 12.044 26.795 1.00 36.15 26 PRO B N 1
ATOM 753 C CA . PRO B 1 14 ? -18.074 10.608 26.958 1.00 38.34 26 PRO B CA 1
ATOM 754 C C . PRO B 1 14 ? -18.131 9.887 25.614 1.00 39.42 26 PRO B C 1
ATOM 755 O O . PRO B 1 14 ? -18.618 10.430 24.593 1.00 34.76 26 PRO B O 1
ATOM 759 N N . GLU B 1 15 ? -17.695 8.642 25.633 1.00 39.19 27 GLU B N 1
ATOM 760 C CA . GLU B 1 15 ? -17.633 7.823 24.442 1.00 41.72 27 GLU B CA 1
ATOM 761 C C . GLU B 1 15 ? -18.982 7.690 23.698 1.00 41.22 27 GLU B C 1
ATOM 762 O O . GLU B 1 15 ? -18.939 7.661 22.472 1.00 39.39 27 GLU B O 1
ATOM 765 N N . ASP B 1 16 ? -20.134 7.613 24.390 1.00 40.66 28 ASP B N 1
ATOM 766 C CA A ASP B 1 16 ? -21.474 7.560 23.740 0.50 40.80 28 ASP B CA 1
ATOM 767 C CA B ASP B 1 16 ? -21.391 7.517 23.668 0.50 42.17 28 ASP B CA 1
ATOM 768 C C . ASP B 1 16 ? -21.702 8.841 22.925 1.00 41.78 28 ASP B C 1
ATOM 769 O O . ASP B 1 16 ? -22.212 8.823 21.797 1.00 39.93 28 ASP B O 1
ATOM 778 N N . TYR B 1 17 ? -21.341 9.965 23.513 1.00 41.87 29 TYR B N 1
ATOM 779 C CA . TYR B 1 17 ? -21.518 11.248 22.851 1.00 41.07 29 TYR B CA 1
ATOM 780 C C . TYR B 1 17 ? -20.592 11.330 21.629 1.00 41.55 29 TYR B C 1
ATOM 781 O O . TYR B 1 17 ? -20.982 11.835 20.568 1.00 39.85 29 TYR B O 1
ATOM 790 N N . GLN B 1 18 ? -19.355 10.864 21.784 1.00 39.26 30 GLN B N 1
ATOM 791 C CA . GLN B 1 18 ? -18.408 10.854 20.671 1.00 37.13 30 GLN B CA 1
ATOM 792 C C . GLN B 1 18 ? -18.930 10.028 19.507 1.00 39.95 30 GLN B C 1
ATOM 793 O O . GLN B 1 18 ? -18.860 10.430 18.345 1.00 41.39 30 GLN B O 1
ATOM 799 N N . PHE B 1 19 ? -19.440 8.846 19.812 1.00 39.46 31 PHE B N 1
ATOM 800 C CA . PHE B 1 19 ? -19.927 7.966 18.777 1.00 40.74 31 PHE B CA 1
ATOM 801 C C . PHE B 1 19 ? -21.069 8.648 17.991 1.00 42.28 31 PHE B C 1
ATOM 802 O O . PHE B 1 19 ? -21.141 8.546 16.768 1.00 42.03 31 PHE B O 1
ATOM 810 N N . VAL B 1 20 ? -21.952 9.355 18.689 1.00 40.52 32 VAL B N 1
ATOM 811 C CA . VAL B 1 20 ? -23.118 9.961 18.049 1.00 38.45 32 VAL B CA 1
ATOM 812 C C . VAL B 1 20 ? -22.696 11.204 17.257 1.00 39.53 32 VAL B C 1
ATOM 813 O O . VAL B 1 20 ? -23.163 11.422 16.144 1.00 39.41 32 VAL B O 1
ATOM 817 N N . PHE B 1 21 ? -21.808 12.002 17.820 1.00 38.62 33 PHE B N 1
ATOM 818 C CA . PHE B 1 21 ? -21.253 13.152 17.120 1.00 41.13 33 PHE B CA 1
ATOM 819 C C . PHE B 1 21 ? -20.647 12.759 15.739 1.00 40.30 33 PHE B C 1
ATOM 820 O O . PHE B 1 21 ? -20.948 13.388 14.733 1.00 40.53 33 PHE B O 1
ATOM 828 N N . LYS B 1 22 ? -19.849 11.706 15.709 1.00 38.44 34 LYS B N 1
ATOM 829 C CA . LYS B 1 22 ? -19.213 11.240 14.505 1.00 39.66 34 LYS B CA 1
ATOM 830 C C . LYS B 1 22 ? -20.218 10.649 13.534 1.00 41.14 34 LYS B C 1
ATOM 831 O O . LYS B 1 22 ? -20.054 10.795 12.346 1.00 37.63 34 LYS B O 1
ATOM 834 N N . LYS B 1 23 ? -21.245 9.976 14.037 1.00 40.03 35 LYS B N 1
ATOM 835 C CA . LYS B 1 23 ? -22.288 9.453 13.184 1.00 41.24 35 LYS B CA 1
ATOM 836 C C . LYS B 1 23 ? -23.043 10.619 12.493 1.00 40.61 35 LYS B C 1
ATOM 837 O O . LYS B 1 23 ? -23.429 10.520 11.343 1.00 38.05 35 LYS B O 1
ATOM 841 N N . ILE B 1 24 ? -23.258 11.712 13.216 1.00 39.00 36 ILE B N 1
ATOM 842 C CA . ILE B 1 24 ? -23.895 12.896 12.654 1.00 38.85 36 ILE B CA 1
ATOM 843 C C . ILE B 1 24 ? -23.006 13.552 11.594 1.00 38.02 36 ILE B C 1
ATOM 844 O O . ILE B 1 24 ? -23.499 13.904 10.551 1.00 37.70 36 ILE B O 1
ATOM 849 N N . GLN B 1 25 ? -21.703 13.676 11.852 1.00 35.37 37 GLN B N 1
ATOM 850 C CA . GLN B 1 25 ? -20.770 14.239 10.860 1.00 36.59 37 GLN B CA 1
ATOM 851 C C . GLN B 1 25 ? -20.742 13.392 9.593 1.00 37.54 37 GLN B C 1
ATOM 852 O O . GLN B 1 25 ? -20.712 13.928 8.497 1.00 35.06 37 GLN B O 1
ATOM 858 N N . ASN B 1 26 ? -20.720 12.067 9.748 1.00 38.21 38 ASN B N 1
ATOM 859 C CA . ASN B 1 26 ? -20.772 11.168 8.600 1.00 39.18 38 ASN B CA 1
ATOM 860 C C . ASN B 1 26 ? -22.039 11.329 7.766 1.00 37.09 38 ASN B C 1
ATOM 861 O O . ASN B 1 26 ? -21.995 11.404 6.530 1.00 35.59 38 ASN B O 1
ATOM 866 N N . TYR B 1 27 ? -23.159 11.427 8.459 1.00 34.91 39 TYR B N 1
ATOM 867 C CA . TYR B 1 27 ? -24.410 11.724 7.810 1.00 35.29 39 TYR B CA 1
ATOM 868 C C . TYR B 1 27 ? -24.371 13.056 7.030 1.00 37.60 39 TYR B C 1
ATOM 869 O O . TYR B 1 27 ? -24.861 13.123 5.884 1.00 33.50 39 TYR B O 1
ATOM 886 N N . TRP B 1 29 ? -21.779 14.699 5.774 1.00 33.25 41 TRP B N 1
ATOM 887 C CA . TRP B 1 29 ? -20.882 14.623 4.634 1.00 32.68 41 TRP B CA 1
ATOM 888 C C . TRP B 1 29 ? -21.465 13.836 3.440 1.00 35.74 41 TRP B C 1
ATOM 889 O O . TRP B 1 29 ? -21.194 14.150 2.294 1.00 34.83 41 TRP B O 1
ATOM 900 N N . ASN B 1 30 ? -22.238 12.807 3.737 1.00 34.27 42 ASN B N 1
ATOM 901 C CA . ASN B 1 30 ? -22.642 11.819 2.749 1.00 34.32 42 ASN B CA 1
ATOM 902 C C . ASN B 1 30 ? -24.068 12.025 2.271 1.00 34.44 42 ASN B C 1
ATOM 903 O O . ASN B 1 30 ? -24.344 11.857 1.082 1.00 35.56 42 ASN B O 1
ATOM 908 N N . PHE B 1 31 ? -24.971 12.408 3.171 1.00 32.60 43 PHE B N 1
ATOM 909 C CA . PHE B 1 31 ? -26.393 12.419 2.839 1.00 34.91 43 PHE B CA 1
ATOM 910 C C . PHE B 1 31 ? -27.122 13.748 2.983 1.00 36.07 43 PHE B C 1
ATOM 911 O O . PHE B 1 31 ? -28.352 13.759 2.945 1.00 39.02 43 PHE B O 1
ATOM 919 N N . SER B 1 32 ? -26.409 14.854 3.192 1.00 36.88 44 SER B N 1
ATOM 920 C CA . SER B 1 32 ? -27.030 16.170 3.374 1.00 36.49 44 SER B CA 1
ATOM 921 C C . SER B 1 32 ? -26.601 17.104 2.261 1.00 37.45 44 SER B C 1
ATOM 922 O O . SER B 1 32 ? -25.634 16.823 1.540 1.00 37.79 44 SER B O 1
ATOM 925 N N . ALA B 1 33 ? -27.350 18.202 2.120 1.00 36.81 45 ALA B N 1
ATOM 926 C CA . ALA B 1 33 ? -27.023 19.292 1.199 1.00 38.55 45 ALA B CA 1
ATOM 927 C C . ALA B 1 33 ? -26.203 20.403 1.929 1.00 40.25 45 ALA B C 1
ATOM 928 O O . ALA B 1 33 ? -26.105 21.530 1.447 1.00 37.70 45 ALA B O 1
ATOM 930 N N . GLY B 1 34 ? -25.632 20.064 3.086 1.00 41.21 46 GLY B N 1
ATOM 931 C CA . GLY B 1 34 ? -24.878 21.016 3.885 1.00 43.84 46 GLY B CA 1
ATOM 932 C C . GLY B 1 34 ? -23.607 21.475 3.166 1.00 43.51 46 GLY B C 1
ATOM 933 O O . GLY B 1 34 ? -22.914 20.657 2.581 1.00 41.10 46 GLY B O 1
ATOM 934 N N . ASN B 1 35 ? -23.327 22.776 3.177 1.00 41.08 47 ASN B N 1
ATOM 935 C CA . ASN B 1 35 ? -22.009 23.276 2.763 1.00 39.05 47 ASN B CA 1
ATOM 936 C C . ASN B 1 35 ? -21.068 23.376 3.982 1.00 40.41 47 ASN B C 1
ATOM 937 O O . ASN B 1 35 ? -21.439 23.024 5.092 1.00 40.34 47 ASN B O 1
ATOM 942 N N . GLY B 1 36 ? -19.851 23.883 3.798 1.00 37.93 48 GLY B N 1
ATOM 943 C CA . GLY B 1 36 ? -18.893 23.967 4.881 1.00 35.24 48 GLY B CA 1
ATOM 944 C C . GLY B 1 36 ? -19.343 24.866 6.026 1.00 33.17 48 GLY B C 1
ATOM 945 O O . GLY B 1 36 ? -19.152 24.518 7.197 1.00 32.89 48 GLY B O 1
ATOM 954 N N . ASP B 1 38 ? -22.466 25.527 6.914 1.00 34.39 50 ASP B N 1
ATOM 955 C CA . ASP B 1 38 ? -23.499 24.736 7.593 1.00 34.76 50 ASP B CA 1
ATOM 956 C C . ASP B 1 38 ? -22.863 23.746 8.541 1.00 35.39 50 ASP B C 1
ATOM 957 O O . ASP B 1 38 ? -23.281 23.630 9.689 1.00 35.67 50 ASP B O 1
ATOM 970 N N . LEU B 1 40 ? -19.728 23.652 9.780 1.00 34.06 52 LEU B N 1
ATOM 971 C CA . LEU B 1 40 ? -19.134 24.332 10.888 1.00 32.43 52 LEU B CA 1
ATOM 972 C C . LEU B 1 40 ? -20.239 24.791 11.868 1.00 37.65 52 LEU B C 1
ATOM 973 O O . LEU B 1 40 ? -20.091 24.606 13.074 1.00 38.09 52 LEU B O 1
ATOM 978 N N . HIS B 1 41 ? -21.333 25.381 11.376 1.00 35.68 53 HIS B N 1
ATOM 979 C CA . HIS B 1 41 ? -22.342 25.905 12.325 1.00 35.01 53 HIS B CA 1
ATOM 980 C C . HIS B 1 41 ? -22.937 24.772 13.162 1.00 35.24 53 HIS B C 1
ATOM 981 O O . HIS B 1 41 ? -23.134 24.924 14.355 1.00 37.59 53 HIS B O 1
ATOM 988 N N . ILE B 1 42 ? -23.217 23.654 12.524 1.00 39.78 54 ILE B N 1
ATOM 989 C CA . ILE B 1 42 ? -23.791 22.491 13.217 1.00 42.19 54 ILE B CA 1
ATOM 990 C C . ILE B 1 42 ? -22.850 21.933 14.294 1.00 43.78 54 ILE B C 1
ATOM 991 O O . ILE B 1 42 ? -23.248 21.722 15.446 1.00 43.40 54 ILE B O 1
ATOM 996 N N . GLN B 1 43 ? -21.581 21.780 13.950 1.00 43.20 55 GLN B N 1
ATOM 997 C CA . GLN B 1 43 ? -20.621 21.229 14.871 1.00 42.97 55 GLN B CA 1
ATOM 998 C C . GLN B 1 43 ? -20.490 22.102 16.074 1.00 43.51 55 GLN B C 1
ATOM 999 O O . GLN B 1 43 ? -20.401 21.599 17.193 1.00 41.53 55 GLN B O 1
ATOM 1005 N N . TYR B 1 44 ? -20.489 23.404 15.879 1.00 39.87 56 TYR B N 1
ATOM 1006 C CA . TYR B 1 44 ? -20.481 24.293 17.008 1.00 45.15 56 TYR B CA 1
ATOM 1007 C C . TYR B 1 44 ? -21.762 24.166 17.873 1.00 46.45 56 TYR B C 1
ATOM 1008 O O . TYR B 1 44 ? -21.673 24.241 19.087 1.00 46.56 56 TYR B O 1
ATOM 1017 N N . GLU B 1 45 ? -22.927 23.947 17.265 1.00 46.57 57 GLU B N 1
ATOM 1018 C CA . GLU B 1 45 ? -24.178 23.807 18.041 1.00 47.59 57 GLU B CA 1
ATOM 1019 C C . GLU B 1 45 ? -24.199 22.508 18.802 1.00 43.62 57 GLU B C 1
ATOM 1020 O O . GLU B 1 45 ? -24.582 22.451 19.958 1.00 44.67 57 GLU B O 1
ATOM 1026 N N . LEU B 1 46 ? -23.812 21.485 18.075 1.00 43.20 58 LEU B N 1
ATOM 1027 C CA . LEU B 1 46 ? -23.796 20.132 18.532 1.00 46.38 58 LEU B CA 1
ATOM 1028 C C . LEU B 1 46 ? -22.832 19.981 19.705 1.00 47.41 58 LEU B C 1
ATOM 1029 O O . LEU B 1 46 ? -23.162 19.329 20.702 1.00 49.50 58 LEU B O 1
ATOM 1034 N N . ILE B 1 47 ? -21.679 20.645 19.677 1.00 44.23 59 ILE B N 1
ATOM 1035 C CA A ILE B 1 47 ? -20.747 20.562 20.801 0.50 42.98 59 ILE B CA 1
ATOM 1036 C CA B ILE B 1 47 ? -20.753 20.551 20.810 0.50 44.38 59 ILE B CA 1
ATOM 1037 C C . ILE B 1 47 ? -21.287 21.308 22.034 1.00 43.87 59 ILE B C 1
ATOM 1038 O O . ILE B 1 47 ? -21.082 20.879 23.176 1.00 37.95 59 ILE B O 1
ATOM 1047 N N . ASP B 1 48 ? -22.002 22.413 21.811 1.00 43.37 60 ASP B N 1
ATOM 1048 C CA . ASP B 1 48 ? -22.651 23.117 22.920 1.00 43.82 60 ASP B CA 1
ATOM 1049 C C . ASP B 1 48 ? -23.742 22.236 23.618 1.00 38.60 60 ASP B C 1
ATOM 1050 O O . ASP B 1 48 ? -23.797 22.169 24.842 1.00 37.92 60 ASP B O 1
ATOM 1055 N N . LEU B 1 49 ? -24.577 21.594 22.810 1.00 40.69 61 LEU B N 1
ATOM 1056 C CA . LEU B 1 49 ? -25.639 20.692 23.271 1.00 42.57 61 LEU B CA 1
ATOM 1057 C C . LEU B 1 49 ? -25.068 19.512 24.008 1.00 42.44 61 LEU B C 1
ATOM 1058 O O . LEU B 1 49 ? -25.552 19.129 25.061 1.00 43.83 61 LEU B O 1
ATOM 1063 N N . PHE B 1 50 ? -24.055 18.913 23.407 1.00 39.30 62 PHE B N 1
ATOM 1064 C CA . PHE B 1 50 ? -23.460 17.692 23.935 1.00 40.51 62 PHE B CA 1
ATOM 1065 C C . PHE B 1 50 ? -22.677 17.943 25.188 1.00 40.91 62 PHE B C 1
ATOM 1066 O O . PHE B 1 50 ? -22.769 17.170 26.139 1.00 40.94 62 PHE B O 1
ATOM 1074 N N . GLU B 1 51 ? -21.952 19.050 25.239 1.00 40.16 63 GLU B N 1
ATOM 1075 C CA . GLU B 1 51 ? -21.232 19.388 26.461 1.00 41.66 63 GLU B CA 1
ATOM 1076 C C . GLU B 1 51 ? -22.164 19.664 27.626 1.00 41.05 63 GLU B C 1
ATOM 1077 O O . GLU B 1 51 ? -21.783 19.387 28.761 1.00 38.97 63 GLU B O 1
ATOM 1083 N N . ALA B 1 52 ? -23.329 20.269 27.335 1.00 41.57 64 ALA B N 1
ATOM 1084 C CA . ALA B 1 52 ? -24.360 20.543 28.357 1.00 42.18 64 ALA B CA 1
ATOM 1085 C C . ALA B 1 52 ? -24.981 19.237 28.852 1.00 38.48 64 ALA B C 1
ATOM 1086 O O . ALA B 1 52 ? -25.113 19.040 30.048 1.00 41.19 64 ALA B O 1
ATOM 1088 N N . GLY B 1 53 ? -25.325 18.341 27.940 1.00 37.22 65 GLY B N 1
ATOM 1089 C CA . GLY B 1 53 ? -25.882 17.046 28.322 1.00 36.82 65 GLY B CA 1
ATOM 1090 C C . GLY B 1 53 ? -24.894 16.220 29.134 1.00 37.44 65 GLY B C 1
ATOM 1091 O O . GLY B 1 53 ? -25.246 15.650 30.175 1.00 35.07 65 GLY B O 1
ATOM 1092 N N . ALA B 1 54 ? -23.673 16.105 28.649 1.00 35.30 66 ALA B N 1
ATOM 1093 C CA . ALA B 1 54 ? -22.615 15.404 29.416 1.00 36.29 66 ALA B CA 1
ATOM 1094 C C . ALA B 1 54 ? -22.353 16.002 30.797 1.00 39.35 66 ALA B C 1
ATOM 1095 O O . ALA B 1 54 ? -22.164 15.260 31.754 1.00 40.33 66 ALA B O 1
ATOM 1097 N N . ALA B 1 55 ? -22.304 17.327 30.898 1.00 39.97 67 ALA B N 1
ATOM 1098 C CA . ALA B 1 55 ? -22.108 17.989 32.199 1.00 41.10 67 ALA B CA 1
ATOM 1099 C C . ALA B 1 55 ? -23.245 17.655 33.206 1.00 43.68 67 ALA B C 1
ATOM 1100 O O . ALA B 1 55 ? -22.995 17.592 34.408 1.00 42.67 67 ALA B O 1
ATOM 1102 N N A GLU B 1 56 ? -24.464 17.473 32.684 0.50 42.79 68 GLU B N 1
ATOM 1103 N N B GLU B 1 56 ? -24.459 17.425 32.696 0.50 41.71 68 GLU B N 1
ATOM 1104 C CA A GLU B 1 56 ? -25.627 17.017 33.456 0.50 43.78 68 GLU B CA 1
ATOM 1105 C CA B GLU B 1 56 ? -25.600 17.039 33.528 0.50 41.74 68 GLU B CA 1
ATOM 1106 C C A GLU B 1 56 ? -25.594 15.537 33.833 0.50 41.51 68 GLU B C 1
ATOM 1107 C C B GLU B 1 56 ? -25.629 15.527 33.799 0.50 40.45 68 GLU B C 1
ATOM 1108 O O A GLU B 1 56 ? -26.426 15.080 34.614 0.50 43.86 68 GLU B O 1
ATOM 1109 O O B GLU B 1 56 ? -26.527 15.040 34.484 0.50 43.01 68 GLU B O 1
ATOM 1120 N N . GLY B 1 57 ? -24.674 14.784 33.247 1.00 39.24 69 GLY B N 1
ATOM 1121 C CA . GLY B 1 57 ? -24.663 13.336 33.364 1.00 40.45 69 GLY B CA 1
ATOM 1122 C C . GLY B 1 57 ? -25.808 12.650 32.614 1.00 44.68 69 GLY B C 1
ATOM 1123 O O . GLY B 1 57 ? -26.284 11.587 33.034 1.00 43.51 69 GLY B O 1
ATOM 1124 N N . ARG B 1 58 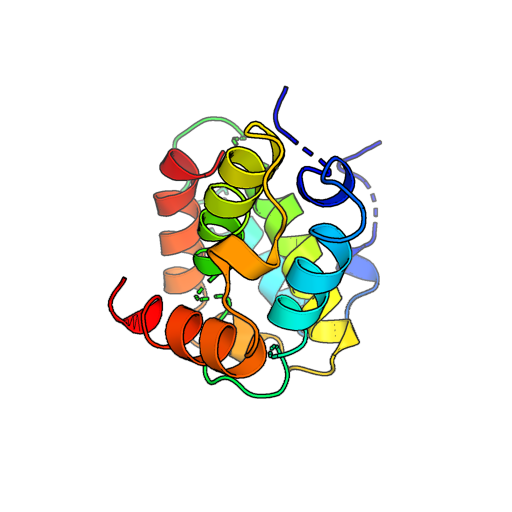? -26.293 13.258 31.533 1.00 39.18 70 ARG B N 1
ATOM 1125 C CA . ARG B 1 58 ? -27.425 12.709 30.788 1.00 38.12 70 ARG B CA 1
ATOM 1126 C C . ARG B 1 58 ? -26.932 11.801 29.676 1.00 39.31 70 ARG B C 1
ATOM 1127 O O . ARG B 1 58 ? -25.817 11.956 29.175 1.00 41.17 70 ARG B O 1
ATOM 1135 N N . GLN B 1 59 ? -27.742 10.817 29.289 1.00 41.24 71 GLN B N 1
ATOM 1136 C CA . GLN B 1 59 ? -27.396 9.935 28.164 1.00 39.50 71 GLN B CA 1
ATOM 1137 C C . GLN B 1 59 ? -27.640 10.695 26.832 1.00 36.95 71 GLN B C 1
ATOM 1138 O O . GLN B 1 59 ? -28.678 11.344 26.677 1.00 33.79 71 GLN B O 1
ATOM 1144 N N . VAL B 1 60 ? -26.730 10.557 25.874 1.00 36.04 72 VAL B N 1
ATOM 1145 C CA . VAL B 1 60 ? -26.790 11.306 24.603 1.00 37.58 72 VAL B CA 1
ATOM 1146 C C . VAL B 1 60 ? -28.129 11.175 23.875 1.00 37.61 72 VAL B C 1
ATOM 1147 O O . VAL B 1 60 ? -28.638 12.162 23.386 1.00 35.90 72 VAL B O 1
ATOM 1151 N N . LEU B 1 61 ? -28.738 9.988 23.868 1.00 35.05 73 LEU B N 1
ATOM 1152 C CA . LEU B 1 61 ? -29.978 9.826 23.135 1.00 38.88 73 LEU B CA 1
ATOM 1153 C C . LEU B 1 61 ? -31.184 10.513 23.769 1.00 36.01 73 LEU B C 1
ATOM 1154 O O . LEU B 1 61 ? -32.203 10.675 23.110 1.00 37.38 73 LEU B O 1
ATOM 1159 N N . ASP B 1 62 ? -31.081 10.917 25.021 1.00 37.26 74 ASP B N 1
ATOM 1160 C CA . ASP B 1 62 ? -32.095 11.805 25.611 1.00 39.61 74 ASP B CA 1
ATOM 1161 C C . ASP B 1 62 ? -32.197 13.140 24.838 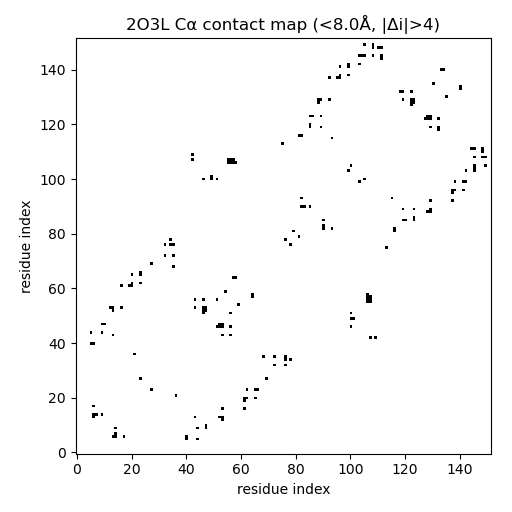1.00 38.68 74 ASP B C 1
ATOM 1162 O O . ASP B 1 62 ? -33.252 13.697 24.731 1.00 39.52 74 ASP B O 1
ATOM 1167 N N . ILE B 1 63 ? -31.059 13.614 24.369 1.00 37.45 75 ILE B N 1
ATOM 1168 C CA . ILE B 1 63 ? -30.932 14.861 23.654 1.00 42.32 75 ILE B CA 1
ATOM 1169 C C . ILE B 1 63 ? -31.213 14.737 22.154 1.00 39.77 75 ILE B C 1
ATOM 1170 O O . ILE B 1 63 ? -31.884 15.577 21.607 1.00 35.97 75 ILE B O 1
ATOM 1175 N N . THR B 1 64 ? -30.726 13.675 21.503 1.00 38.30 76 THR B N 1
ATOM 1176 C CA . THR B 1 64 ? -30.924 13.529 20.076 1.00 38.20 76 THR B CA 1
ATOM 1177 C C . THR B 1 64 ? -32.263 12.890 19.745 1.00 38.22 76 THR B C 1
ATOM 1178 O O . THR B 1 64 ? -32.816 13.139 18.674 1.00 40.41 76 THR B O 1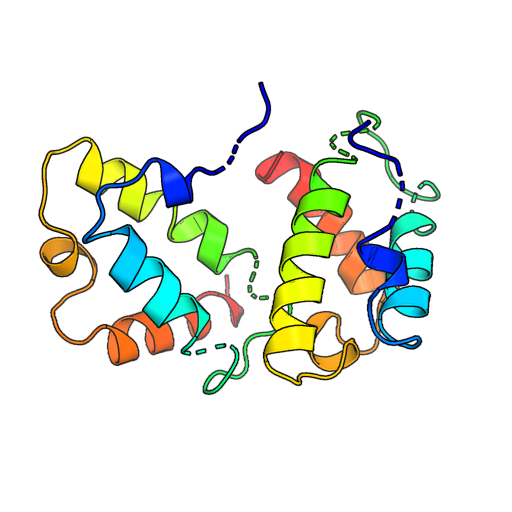
ATOM 1182 N N . GLY B 1 65 ? -32.798 12.106 20.677 1.00 39.22 77 GLY B N 1
ATOM 1183 C CA . GLY B 1 65 ? -33.804 11.088 20.379 1.00 41.03 77 GLY B CA 1
ATOM 1184 C C . GLY B 1 65 ? -33.132 9.863 19.773 1.00 40.48 77 GLY B C 1
ATOM 1185 O O . GLY B 1 65 ? -31.992 9.951 19.342 1.00 41.97 77 GLY B O 1
ATOM 1186 N N . GLU B 1 66 ? -33.827 8.733 19.720 1.00 48.98 78 GLU B N 1
ATOM 1187 C CA . GLU B 1 66 ? -33.250 7.509 19.113 1.00 51.36 78 GLU B CA 1
ATOM 1188 C C . GLU B 1 66 ? -32.830 7.668 17.642 1.00 54.15 78 GLU B C 1
ATOM 1189 O O . GLU B 1 66 ? -31.736 7.247 17.237 1.00 54.81 78 GLU B O 1
ATOM 1191 N N . ASP B 1 67 ? -33.665 8.311 16.838 1.00 54.23 79 ASP B N 1
ATOM 1192 C CA . ASP B 1 67 ? -33.346 8.452 15.441 1.00 50.30 79 ASP B CA 1
ATOM 1193 C C . ASP B 1 67 ? -32.363 9.581 15.175 1.00 50.20 79 ASP B C 1
ATOM 1194 O O . ASP B 1 67 ? -32.735 10.725 14.884 1.00 47.74 79 ASP B O 1
ATOM 1199 N N . VAL B 1 68 ? -31.090 9.211 15.196 1.00 46.54 80 VAL B N 1
ATOM 1200 C CA . VAL B 1 68 ? -30.012 10.141 15.084 1.00 47.63 80 VAL B CA 1
ATOM 1201 C C . VAL B 1 68 ? -29.922 10.708 13.666 1.00 46.50 80 VAL B C 1
ATOM 1202 O O . VAL B 1 68 ? -29.528 11.848 13.470 1.00 46.51 80 VAL B O 1
ATOM 1206 N N . ALA B 1 69 ? -30.225 9.883 12.665 1.00 49.34 81 ALA B N 1
ATOM 1207 C CA . ALA B 1 69 ? -30.162 10.321 11.262 1.00 46.45 81 ALA B CA 1
ATOM 1208 C C . ALA B 1 69 ? -31.257 11.380 11.070 1.00 42.19 81 ALA B C 1
ATOM 1209 O O . ALA B 1 69 ? -31.060 12.403 10.422 1.00 44.44 81 ALA B O 1
ATOM 1211 N N . SER B 1 70 ? -32.410 11.116 11.641 1.00 39.70 82 SER B N 1
ATOM 1212 C CA . SER B 1 70 ? -33.506 12.079 11.612 1.00 47.30 82 SER B CA 1
ATOM 1213 C C . SER B 1 70 ? -33.072 13.401 12.297 1.00 47.97 82 SER B C 1
ATOM 1214 O O . SER B 1 70 ? -33.263 14.475 11.736 1.00 45.16 82 SER B O 1
ATOM 1217 N N . PHE B 1 71 ? -32.403 13.292 13.464 1.00 49.00 83 PHE B N 1
ATOM 1218 C CA . PHE B 1 71 ? -31.834 14.447 14.162 1.00 42.06 83 PHE B CA 1
ATOM 1219 C C . PHE B 1 71 ? -30.873 15.234 13.295 1.00 41.96 83 PHE B C 1
ATOM 1220 O O . PHE B 1 71 ? -30.993 16.471 13.108 1.00 40.29 83 PHE B O 1
ATOM 1228 N N . ALA B 1 72 ? -29.915 14.521 12.719 1.00 41.45 84 ALA B N 1
ATOM 1229 C CA . ALA B 1 72 ? -28.951 15.138 11.850 1.00 41.32 84 ALA B CA 1
ATOM 1230 C C . ALA B 1 72 ? -29.593 15.788 10.666 1.00 40.44 84 ALA B C 1
ATOM 1231 O O . ALA B 1 72 ? -29.192 16.883 10.216 1.00 41.71 84 ALA B O 1
ATOM 1233 N N . ASP B 1 73 ? -30.598 15.113 10.144 1.00 39.94 85 ASP B N 1
ATOM 1234 C CA . ASP B 1 73 ? -31.244 15.623 8.951 1.00 42.91 85 ASP B CA 1
ATOM 1235 C C . ASP B 1 73 ? -31.913 16.960 9.299 1.00 39.32 85 ASP B C 1
ATOM 1236 O O . ASP B 1 73 ? -31.732 17.949 8.602 1.00 42.37 85 ASP B O 1
ATOM 1241 N N . GLU B 1 74 ? -32.605 17.008 10.436 1.00 41.45 86 GLU B N 1
ATOM 1242 C CA . GLU B 1 74 ? -33.154 18.290 10.949 1.00 42.34 86 GLU B CA 1
ATOM 1243 C C . GLU B 1 74 ? -32.103 19.348 11.342 1.00 39.61 86 GLU B C 1
ATOM 1244 O O . GLU B 1 74 ? -32.340 20.525 11.124 1.00 41.62 86 GLU B O 1
ATOM 1250 N N . LEU B 1 75 ? -30.960 18.960 11.903 1.00 42.84 87 LEU B N 1
ATOM 1251 C CA . LEU B 1 75 ? -29.866 19.928 12.106 1.00 39.70 87 LEU B CA 1
ATOM 1252 C C . LEU B 1 75 ? -29.458 20.666 10.854 1.00 43.93 87 LEU B C 1
ATOM 1253 O O . LEU B 1 75 ? -29.344 21.910 10.853 1.00 42.59 87 LEU B O 1
ATOM 1258 N N . VAL B 1 76 ? -29.224 19.932 9.748 1.00 45.00 88 VAL B N 1
ATOM 1259 C CA . VAL B 1 76 ? -28.802 20.615 8.523 1.00 42.12 88 VAL B CA 1
ATOM 1260 C C . VAL B 1 76 ? -29.850 21.498 8.029 1.00 44.27 88 VAL B C 1
ATOM 1261 O O . VAL B 1 76 ? -29.587 22.673 7.673 1.00 47.23 88 VAL B O 1
ATOM 1265 N N . ALA B 1 77 ? -31.075 20.968 8.020 1.00 44.61 89 ALA B N 1
ATOM 1266 C CA . ALA B 1 77 ? -32.181 21.733 7.502 1.00 42.09 89 ALA B CA 1
ATOM 1267 C C . ALA B 1 77 ? -32.235 23.043 8.228 1.00 41.57 89 ALA B C 1
ATOM 1268 O O . ALA B 1 77 ? -32.482 24.094 7.624 1.00 38.70 89 ALA B O 1
ATOM 1270 N N . ASN B 1 78 ? -31.940 22.996 9.530 1.00 42.03 90 ASN B N 1
ATOM 1271 C CA A ASN B 1 78 ? -32.067 24.188 10.323 0.50 41.32 90 ASN B CA 1
ATOM 1272 C CA B ASN B 1 78 ? -32.023 24.168 10.404 0.50 42.92 90 ASN B CA 1
ATOM 1273 C C . ASN B 1 78 ? -30.826 25.103 10.259 1.00 42.67 90 ASN B C 1
ATOM 1274 O O . ASN B 1 78 ? -30.963 26.347 10.371 1.00 45.68 90 ASN B O 1
ATOM 1283 N N . ALA B 1 79 ? -29.650 24.546 9.975 1.00 44.04 91 ALA B N 1
ATOM 1284 C CA . ALA B 1 79 ? -28.472 25.426 9.732 1.00 44.24 91 ALA B CA 1
ATOM 1285 C C . ALA B 1 79 ? -28.729 26.424 8.600 1.00 48.82 91 ALA B C 1
ATOM 1286 O O . ALA B 1 79 ? -28.326 27.573 8.690 1.00 48.99 91 ALA B O 1
ATOM 1288 N N . LYS B 1 80 ? -29.411 25.976 7.534 1.00 54.37 92 LYS B N 1
ATOM 1289 C CA . LYS B 1 80 ? -29.460 26.699 6.249 1.00 57.58 92 LYS B CA 1
ATOM 1290 C C . LYS B 1 80 ? -30.252 27.995 6.321 1.00 61.11 92 LYS B C 1
ATOM 1291 O O . LYS B 1 80 ? -30.006 28.896 5.542 1.00 61.98 92 LYS B O 1
ATOM 1297 N N . THR B 1 81 ? -31.199 28.072 7.248 1.00 64.18 93 THR B N 1
ATOM 1298 C CA . THR B 1 81 ? -31.853 29.330 7.572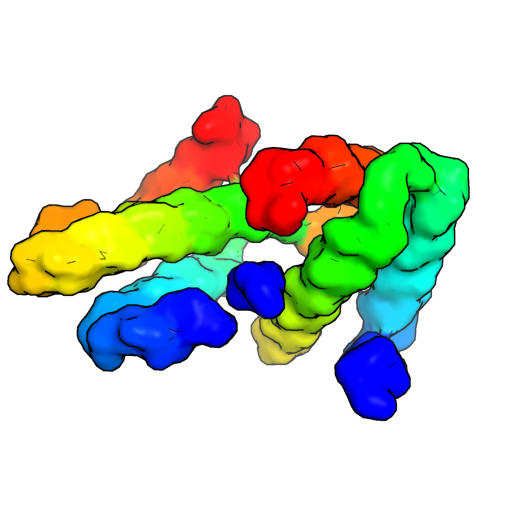 1.00 68.52 93 THR B CA 1
ATOM 1299 C C . THR B 1 81 ? -31.277 29.932 8.871 1.00 72.33 93 THR B C 1
ATOM 1300 O O . THR B 1 81 ? -31.709 30.999 9.306 1.00 74.10 93 THR B O 1
ATOM 1304 N N . TYR B 1 82 ? -30.278 29.245 9.449 1.00 76.17 94 TYR B N 1
ATOM 1305 C CA . TYR B 1 82 ? -29.631 29.613 10.716 1.00 76.11 94 TYR B CA 1
ATOM 1306 C C . TYR B 1 82 ? -30.593 29.487 11.915 1.00 77.18 94 TYR B C 1
ATOM 1307 O O . TYR B 1 82 ? -30.239 28.940 12.972 1.00 77.80 94 TYR B O 1
#

Sequence (152 aa):
GEYKARVAALPEDDYQFVFKKIQNYWNFSAGNGDLHIQYELIDLFEAGAAEGRQQVLDITGEDVASFADELVANAKTYVEYKARVAALPEDDYQFVFKKIQNYWNFSAGNGDLHIQYELIIDLFEAGAAEEGRQVLDITGEDVASFADELVANNAKTY

CATH classification: 1.10.1900.10